Protein AF-0000000068270772 (afdb_homodimer)

Organism: Malus domestica (NCBI:txid3750)

InterPro domains:
  IPR002100 Transcription factor, MADS-box [PF00319] (16-57)
  IPR002100 Transcription factor, MADS-box [PR00404] (3-23)
  IPR002100 Transcription factor, MADS-box [PR00404] (23-38)
  IPR002100 Transcription factor, MADS-box [PR00404] (38-59)
  IPR002100 Transcription factor, MADS-box [PS50066] (1-61)
  IPR002100 Transcription factor, MADS-box [SM00432] (1-60)
  IPR036879 Transcription factor, MADS-box superfamily [G3DSA:3.40.1810.10] (15-78)
  IPR036879 Transcription factor, MADS-box superfamily [SSF55455] (1-62)
  IPR050142 MADS-box/MEF2 Transcription Factor [PTHR48019] (2-62)

pLDDT: mean 77.5, std 22.61, range [28.45, 97.44]

Foldseek 3Di:
DPPPPDDPDDDPPVVVNVVVCVVVVCVVQVVQVVCCVVPVDWDKDWDADPVGDIDIHTPDPPQCQADDVVVHRRGDDPPPD/DPPPPDDPDDDPPVVVNVVVCVVVVCVVQVVQVVCCVVPVDWDKDWDADPVGDIDIHTPDPPQQQADDVVVHRRRDPPPPD

Nearest PDB structures (foldseek):
  1egw-assembly1_B  TM=9.330E-01  e=2.605E-05  Homo sapiens
  3p57-assembly1_D  TM=9.169E-01  e=2.975E-05  Homo sapiens
  1hbx-assembly1_A  TM=9.346E-01  e=3.251E-04  Homo sapiens
  1k6o-assembly1_C  TM=9.160E-01  e=2.492E-04  Homo sapiens
  1mnm-assembly1_B  TM=8.377E-01  e=1.283E-04  Saccharomyces cerevisiae

Solvent-accessible surface area (backbone atoms only — not comparable to full-atom values): 9149 Å² total; per-residue (Å²): 127,79,73,68,81,74,73,88,43,64,48,80,56,59,73,60,25,52,51,50,45,56,55,50,53,48,51,43,45,51,49,42,54,45,46,22,46,27,44,61,25,44,27,36,37,39,35,30,44,75,90,62,52,79,48,75,42,64,58,45,87,62,56,67,8,59,58,76,47,76,89,26,52,28,36,56,76,77,70,84,124,126,82,73,66,81,75,72,89,46,64,49,79,56,59,72,58,25,51,51,51,45,56,55,51,53,49,51,43,46,50,48,44,54,45,45,22,47,27,44,62,26,44,27,37,37,39,37,30,45,74,89,62,52,80,46,74,41,65,58,45,87,61,52,65,7,58,59,74,47,78,88,27,50,28,34,57,76,76,70,84,124

Sequence (162 aa):
MMREKIKIRKIDYLPARQVTFSKRRRVDLKNAGELSILCESEAVVIIFSQTGKLFDFSSSRYGFYGRRLEGSTLIVESTGCMMREKIKIRKIDYLPARQVTFSKRRRVDLKNAGELSILCESEAVVIIFSQTGKLFDFSSSRYGFYGRRLEGSTLIVESTGC

Structure (mmCIF, N/CA/C/O backbone):
data_AF-0000000068270772-model_v1
#
loop_
_entity.id
_entity.type
_entity.pdbx_description
1 polymer 'MADS-box domain-containing protein'
#
loop_
_atom_site.group_PDB
_atom_site.id
_atom_site.type_symbol
_atom_site.label_atom_id
_atom_site.label_alt_id
_atom_site.label_comp_id
_atom_site.label_asym_id
_atom_site.label_entity_id
_atom_site.label_seq_id
_atom_site.pdbx_PDB_ins_code
_atom_site.Cartn_x
_atom_site.Cartn_y
_atom_site.Cartn_z
_atom_site.occupancy
_atom_site.B_iso_or_equiv
_atom_site.auth_seq_id
_atom_site.auth_comp_id
_atom_site.auth_asym_id
_atom_site.auth_atom_id
_atom_site.pdbx_PDB_model_num
ATOM 1 N N . MET A 1 1 ? 19.609 -2.299 -18.141 1 29.88 1 MET A N 1
ATOM 2 C CA . MET A 1 1 ? 18.734 -3.25 -18.828 1 29.88 1 MET A CA 1
ATOM 3 C C . MET A 1 1 ? 17.266 -2.908 -18.594 1 29.88 1 MET A C 1
ATOM 5 O O . MET A 1 1 ? 16.891 -2.467 -17.516 1 29.88 1 MET A O 1
ATOM 9 N N . MET A 1 2 ? 16.625 -2.572 -19.75 1 28.45 2 MET A N 1
ATOM 10 C CA . MET A 1 2 ? 15.25 -2.102 -19.859 1 28.45 2 MET A CA 1
ATOM 11 C C . MET A 1 2 ? 14.305 -2.986 -19.062 1 28.45 2 MET A C 1
ATOM 13 O O . MET A 1 2 ? 14.242 -4.199 -19.266 1 28.45 2 MET A O 1
ATOM 17 N N . ARG A 1 3 ? 14.398 -2.979 -17.844 1 43.25 3 ARG A N 1
ATOM 18 C CA . ARG A 1 3 ? 13.562 -3.924 -17.109 1 43.25 3 ARG A CA 1
ATOM 19 C C . ARG A 1 3 ? 12.234 -4.148 -17.828 1 43.25 3 ARG A C 1
ATOM 21 O O . ARG A 1 3 ? 11.547 -3.188 -18.188 1 43.25 3 ARG A O 1
ATOM 28 N N . GLU A 1 4 ? 12.172 -4.988 -18.688 1 47.12 4 GLU A N 1
ATOM 29 C CA . GLU A 1 4 ? 11.008 -5.422 -19.453 1 47.12 4 GLU A CA 1
ATOM 30 C C . GLU A 1 4 ? 9.75 -5.402 -18.594 1 47.12 4 GLU A C 1
ATOM 32 O O . GLU A 1 4 ? 9.812 -5.613 -17.375 1 47.12 4 GLU A O 1
ATOM 37 N N . LYS A 1 5 ? 8.758 -4.625 -19.031 1 66.44 5 LYS A N 1
ATOM 38 C CA . LYS A 1 5 ? 7.469 -4.531 -18.359 1 66.44 5 LYS A CA 1
ATOM 39 C C . LYS A 1 5 ? 6.922 -5.914 -18.016 1 66.44 5 LYS A C 1
ATOM 41 O O . LYS A 1 5 ? 6.738 -6.75 -18.906 1 66.44 5 LYS A O 1
ATOM 46 N N . ILE A 1 6 ? 7.195 -6.328 -16.859 1 75 6 ILE A N 1
ATOM 47 C CA . ILE A 1 6 ? 6.68 -7.625 -16.438 1 75 6 ILE A CA 1
ATOM 48 C C . ILE A 1 6 ? 5.172 -7.688 -16.672 1 75 6 ILE A C 1
ATOM 50 O O . ILE A 1 6 ? 4.465 -6.695 -16.469 1 75 6 ILE A O 1
ATOM 54 N N . LYS A 1 7 ? 4.816 -8.727 -17.484 1 88.12 7 LYS A N 1
ATOM 55 C CA . LYS A 1 7 ? 3.385 -9 -17.578 1 88.12 7 LYS A CA 1
ATOM 56 C C . LYS A 1 7 ? 2.789 -9.328 -16.219 1 88.12 7 LYS A C 1
ATOM 58 O O . LYS A 1 7 ? 3.365 -10.102 -15.445 1 88.12 7 LYS A O 1
ATOM 63 N N . ILE A 1 8 ? 1.643 -8.719 -15.938 1 95.5 8 ILE A N 1
ATOM 64 C CA . ILE A 1 8 ? 1.018 -8.953 -14.641 1 95.5 8 ILE A CA 1
ATOM 65 C C . ILE A 1 8 ? 0.262 -10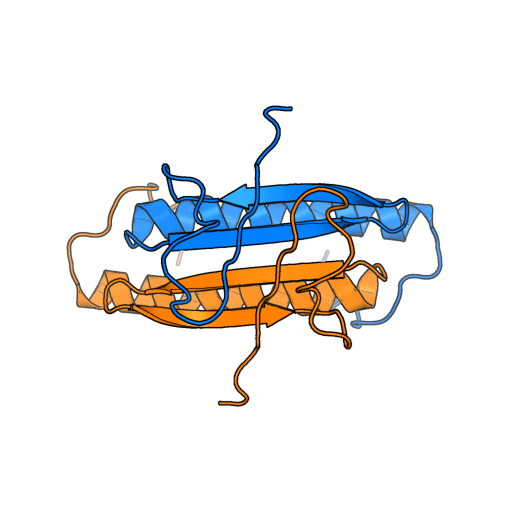.281 -14.664 1 95.5 8 ILE A C 1
ATOM 67 O O . ILE A 1 8 ? -0.907 -10.328 -15.055 1 95.5 8 ILE A O 1
ATOM 71 N N . ARG A 1 9 ? 0.932 -11.219 -14.398 1 95.56 9 ARG A N 1
ATOM 72 C CA . ARG A 1 9 ? 0.441 -12.578 -14.211 1 95.56 9 ARG A CA 1
ATOM 73 C C . ARG A 1 9 ? 1.218 -13.297 -13.109 1 95.56 9 ARG A C 1
ATOM 75 O O . ARG A 1 9 ? 2.357 -12.93 -12.812 1 95.56 9 ARG A O 1
ATOM 82 N N . LYS A 1 10 ? 0.591 -14.297 -12.672 1 96.12 10 LYS A N 1
ATOM 83 C CA . LYS A 1 10 ? 1.204 -15.047 -11.578 1 96.12 10 LYS A CA 1
ATOM 84 C C . LYS A 1 10 ? 2.584 -15.562 -11.969 1 96.12 10 LYS A C 1
ATOM 86 O O . LYS A 1 10 ? 2.76 -16.109 -13.062 1 96.12 10 LYS A O 1
ATOM 91 N N . ILE A 1 11 ? 3.488 -15.367 -11.062 1 96.75 11 ILE A N 1
ATOM 92 C CA . ILE A 1 11 ? 4.824 -15.914 -11.25 1 96.75 11 ILE A CA 1
ATOM 93 C C . ILE A 1 11 ? 4.852 -17.375 -10.797 1 96.75 11 ILE A C 1
ATOM 95 O O . ILE A 1 11 ? 4.566 -17.672 -9.641 1 96.75 11 ILE A O 1
ATOM 99 N N . ASP A 1 12 ? 5.199 -18.297 -11.609 1 95.44 12 ASP A N 1
ATOM 100 C CA . ASP A 1 12 ? 5.133 -19.734 -11.32 1 95.44 12 ASP A CA 1
ATOM 101 C C . ASP A 1 12 ? 6.371 -20.188 -10.555 1 95.44 12 ASP A C 1
ATOM 103 O O . ASP A 1 12 ? 6.289 -21.094 -9.727 1 95.44 12 ASP A O 1
ATOM 107 N N . TYR A 1 13 ? 7.508 -19.656 -10.945 1 96.5 13 TYR A N 1
ATOM 108 C CA . TYR A 1 13 ? 8.75 -20.016 -10.273 1 96.5 13 TYR A CA 1
ATOM 109 C C . TYR A 1 13 ? 8.789 -19.453 -8.859 1 96.5 13 TYR A C 1
ATOM 111 O O . TYR A 1 13 ? 8.906 -18.234 -8.672 1 96.5 13 TYR A O 1
ATOM 119 N N . LEU A 1 14 ? 8.828 -20.219 -7.859 1 94.81 14 LEU A N 1
ATOM 120 C CA . LEU A 1 14 ? 8.594 -19.859 -6.461 1 94.81 14 LEU A CA 1
ATOM 121 C C . LEU A 1 14 ? 9.664 -18.891 -5.965 1 94.81 14 LEU A C 1
ATOM 123 O O . LEU A 1 14 ? 9.352 -17.875 -5.355 1 94.81 14 LEU A O 1
ATOM 127 N N . PRO A 1 15 ? 10.945 -19.234 -6.191 1 96.75 15 PRO A N 1
ATOM 128 C CA . PRO A 1 15 ? 11.961 -18.312 -5.691 1 96.75 15 PRO A CA 1
ATOM 129 C C . PRO A 1 15 ? 11.805 -16.906 -6.266 1 96.75 15 PRO A C 1
ATOM 131 O O . PRO A 1 15 ? 11.977 -15.914 -5.547 1 96.75 15 PRO A O 1
ATOM 134 N N . ALA A 1 16 ? 11.484 -16.812 -7.5 1 96.44 16 ALA A N 1
ATOM 135 C CA . ALA A 1 16 ? 11.266 -15.5 -8.109 1 96.44 16 ALA A CA 1
ATOM 136 C C . ALA A 1 16 ? 10.016 -14.828 -7.543 1 96.44 16 ALA A C 1
ATOM 138 O O . ALA A 1 16 ? 9.992 -13.609 -7.348 1 96.44 16 ALA A O 1
ATOM 139 N N . ARG A 1 17 ? 8.977 -15.578 -7.348 1 96.69 17 ARG A N 1
ATOM 140 C CA . ARG A 1 17 ? 7.734 -15.07 -6.762 1 96.69 17 ARG A CA 1
ATOM 141 C C . ARG A 1 17 ? 7.988 -14.484 -5.375 1 96.69 17 ARG A C 1
ATOM 143 O O . ARG A 1 17 ? 7.453 -13.422 -5.039 1 96.69 17 ARG A O 1
ATOM 150 N N . GLN A 1 18 ? 8.828 -15.109 -4.668 1 96.19 18 GLN A N 1
ATOM 151 C CA . GLN A 1 18 ? 9.141 -14.664 -3.312 1 96.19 18 GLN A CA 1
ATOM 152 C C . GLN A 1 18 ? 9.961 -13.375 -3.332 1 96.19 18 GLN A C 1
ATOM 154 O O . GLN A 1 18 ? 9.758 -12.492 -2.496 1 96.19 18 GLN A O 1
ATOM 159 N N . VAL A 1 19 ? 10.891 -13.375 -4.246 1 97.19 19 VAL A N 1
ATOM 160 C CA . VAL A 1 19 ? 11.727 -12.188 -4.359 1 97.19 19 VAL A CA 1
ATOM 161 C C . VAL A 1 19 ? 10.875 -10.992 -4.762 1 97.19 19 VAL A C 1
ATOM 163 O O . VAL A 1 19 ? 11 -9.906 -4.18 1 97.19 19 VAL A O 1
ATOM 166 N N . THR A 1 20 ? 10 -11.141 -5.758 1 96.81 20 THR A N 1
ATOM 167 C CA . THR A 1 20 ? 9.109 -10.07 -6.203 1 96.81 20 THR A CA 1
ATOM 168 C C . THR A 1 20 ? 8.195 -9.617 -5.066 1 96.81 20 THR A C 1
ATOM 170 O O . THR A 1 20 ? 8.039 -8.422 -4.832 1 96.81 20 THR A O 1
ATOM 173 N N . PHE A 1 21 ? 7.598 -10.562 -4.34 1 97.38 21 PHE A N 1
ATOM 174 C CA . PHE A 1 21 ? 6.734 -10.258 -3.205 1 97.38 21 PHE A CA 1
ATOM 175 C C . PHE A 1 21 ? 7.453 -9.367 -2.201 1 97.38 21 PHE A C 1
ATOM 177 O O . PHE A 1 21 ? 6.918 -8.344 -1.776 1 97.38 21 PHE A O 1
ATOM 184 N N . SER A 1 22 ? 8.641 -9.742 -1.908 1 97.06 22 SER A N 1
ATOM 185 C CA . SER A 1 22 ? 9.398 -9 -0.904 1 97.06 22 SER A CA 1
ATOM 186 C C . SER A 1 22 ? 9.711 -7.586 -1.374 1 97.06 22 SER A C 1
ATOM 188 O O . SER A 1 22 ? 9.633 -6.637 -0.591 1 97.06 22 SER A O 1
ATOM 190 N N . LYS A 1 23 ? 10.062 -7.516 -2.59 1 96.44 23 LYS A N 1
ATOM 191 C CA . LYS A 1 23 ? 10.422 -6.207 -3.129 1 96.44 23 LYS A CA 1
ATOM 192 C C . LYS A 1 23 ? 9.203 -5.289 -3.203 1 96.44 23 LYS A C 1
ATOM 194 O O . LYS A 1 23 ? 9.258 -4.141 -2.766 1 96.44 23 LYS A O 1
ATOM 199 N N . ARG A 1 24 ? 8.141 -5.777 -3.68 1 96.56 24 ARG A N 1
ATOM 200 C CA . ARG A 1 24 ? 6.961 -4.949 -3.92 1 96.56 24 ARG A CA 1
ATOM 201 C C . ARG A 1 24 ? 6.258 -4.605 -2.611 1 96.56 24 ARG A C 1
ATOM 203 O O . ARG A 1 24 ? 5.719 -3.506 -2.457 1 96.56 24 ARG A O 1
ATOM 210 N N . ARG A 1 25 ? 6.184 -5.57 -1.73 1 96 25 ARG A N 1
ATOM 211 C CA . ARG A 1 25 ? 5.535 -5.25 -0.464 1 96 25 ARG A CA 1
ATOM 212 C C . ARG A 1 25 ? 6.223 -4.078 0.226 1 96 25 ARG A C 1
ATOM 214 O O . ARG A 1 25 ? 5.562 -3.258 0.873 1 96 25 ARG A O 1
ATOM 221 N N . ARG A 1 26 ? 7.516 -3.977 0.107 1 96.5 26 ARG A N 1
ATOM 222 C CA . ARG A 1 26 ? 8.273 -2.895 0.721 1 96.5 26 ARG A CA 1
ATOM 223 C C . ARG A 1 26 ? 7.938 -1.553 0.079 1 96.5 26 ARG A C 1
ATOM 225 O O . ARG A 1 26 ? 7.895 -0.526 0.759 1 96.5 26 ARG A O 1
ATOM 232 N N . VAL A 1 27 ? 7.715 -1.598 -1.22 1 95.31 27 VAL A N 1
ATOM 233 C CA . VAL A 1 27 ? 7.34 -0.387 -1.944 1 95.31 27 VAL A CA 1
ATOM 234 C C . VAL A 1 27 ? 6.027 0.164 -1.389 1 95.31 27 VAL A C 1
ATOM 236 O O . VAL A 1 27 ? 5.93 1.354 -1.08 1 95.31 27 VAL A O 1
ATOM 239 N N . ASP A 1 28 ? 5.059 -0.682 -1.174 1 96.12 28 ASP A N 1
ATOM 240 C CA . ASP A 1 28 ? 3.736 -0.271 -0.712 1 96.12 28 ASP A CA 1
ATOM 241 C C . ASP A 1 28 ? 3.801 0.296 0.704 1 96.12 28 ASP A C 1
ATOM 243 O O . ASP A 1 28 ? 3.221 1.348 0.984 1 96.12 28 ASP A O 1
ATOM 247 N N . LEU A 1 29 ? 4.523 -0.394 1.53 1 95.88 29 LEU A N 1
ATOM 248 C CA . LEU A 1 29 ? 4.609 0.003 2.932 1 95.88 29 LEU A CA 1
ATOM 249 C C . LEU A 1 29 ? 5.363 1.321 3.076 1 95.88 29 LEU A C 1
ATOM 251 O O . LEU A 1 29 ? 4.941 2.203 3.826 1 95.88 29 LEU A O 1
ATOM 255 N N . LYS A 1 30 ? 6.461 1.436 2.354 1 96 30 LYS A N 1
ATOM 256 C CA . LYS A 1 30 ? 7.254 2.66 2.416 1 96 30 LYS A CA 1
ATOM 257 C C . LYS A 1 30 ? 6.473 3.85 1.862 1 96 30 LYS A C 1
ATOM 259 O O . LYS A 1 30 ? 6.441 4.918 2.477 1 96 30 LYS A O 1
ATOM 264 N N . ASN A 1 31 ? 5.895 3.635 0.727 1 96.38 31 ASN A N 1
ATOM 265 C CA . ASN A 1 31 ? 5.156 4.734 0.115 1 96.38 31 ASN A CA 1
ATOM 266 C C . ASN A 1 31 ? 4.008 5.199 1.005 1 96.38 31 ASN A C 1
ATOM 268 O O . ASN A 1 31 ? 3.717 6.395 1.078 1 96.38 31 ASN A O 1
ATOM 272 N N . ALA A 1 32 ? 3.283 4.273 1.597 1 95.75 32 ALA A N 1
ATOM 273 C CA . ALA A 1 32 ? 2.189 4.637 2.492 1 95.75 32 ALA A CA 1
ATOM 274 C C . ALA A 1 32 ? 2.684 5.527 3.629 1 95.75 32 ALA A C 1
ATOM 276 O O . ALA A 1 32 ? 2.021 6.5 3.998 1 95.75 32 ALA A O 1
ATOM 277 N N . GLY A 1 33 ? 3.789 5.203 4.188 1 94.94 33 GLY A N 1
ATOM 278 C CA . GLY A 1 33 ? 4.395 6.016 5.23 1 94.94 33 GLY A CA 1
ATOM 279 C C . GLY A 1 33 ? 4.758 7.41 4.766 1 94.94 33 GLY A C 1
ATOM 280 O O . GLY A 1 33 ? 4.5 8.391 5.469 1 94.94 33 GLY A O 1
ATOM 281 N N . GLU A 1 34 ? 5.379 7.473 3.699 1 96.5 34 GLU A N 1
ATOM 282 C CA . GLU A 1 34 ? 5.781 8.766 3.143 1 96.5 34 GLU A CA 1
ATOM 283 C C . GLU A 1 34 ? 4.562 9.617 2.799 1 96.5 34 GLU A C 1
ATOM 285 O O . GLU A 1 34 ? 4.543 10.82 3.074 1 96.5 34 GLU A O 1
ATOM 290 N N . LEU A 1 35 ? 3.65 8.977 2.201 1 96.31 35 LEU A N 1
ATOM 291 C CA . LEU A 1 35 ? 2.418 9.664 1.833 1 96.31 35 LEU A CA 1
ATOM 292 C C . LEU A 1 35 ? 1.766 10.305 3.055 1 96.31 35 LEU A C 1
ATOM 294 O O . LEU A 1 35 ? 1.313 11.445 2.996 1 96.31 35 LEU A O 1
ATOM 298 N N . SER A 1 36 ? 1.69 9.516 4.129 1 94.69 36 SER A N 1
ATOM 299 C CA . SER A 1 36 ? 1.049 9.992 5.348 1 94.69 36 SER A CA 1
ATOM 300 C C . SER A 1 36 ? 1.731 11.25 5.875 1 94.69 36 SER A C 1
ATOM 302 O O . SER A 1 36 ? 1.07 12.148 6.395 1 94.69 36 SER A O 1
ATOM 304 N N . ILE A 1 37 ? 3.053 11.359 5.723 1 95.44 37 ILE A N 1
ATOM 305 C CA . ILE A 1 37 ? 3.811 12.5 6.211 1 95.44 37 ILE A CA 1
ATOM 306 C C . ILE A 1 37 ? 3.697 13.656 5.215 1 95.44 37 ILE A C 1
ATOM 308 O O . ILE A 1 37 ? 3.406 14.789 5.602 1 95.44 37 ILE A O 1
ATOM 312 N N . LEU A 1 38 ? 3.879 13.391 3.965 1 96.12 38 LEU A N 1
ATOM 313 C CA . LEU A 1 38 ? 3.879 14.414 2.92 1 96.12 38 LEU A CA 1
ATOM 314 C C . LEU A 1 38 ? 2.531 15.125 2.854 1 96.12 38 LEU A C 1
ATOM 316 O O . LEU A 1 38 ? 2.473 16.328 2.621 1 96.12 38 LEU A O 1
ATOM 320 N N . CYS A 1 39 ? 1.458 14.305 3.094 1 96.81 39 CYS A N 1
ATOM 321 C CA . CYS A 1 39 ? 0.136 14.828 2.773 1 96.81 39 CYS A CA 1
ATOM 322 C C . CYS A 1 39 ? -0.755 14.852 4.008 1 96.81 39 CYS A C 1
ATOM 324 O O . CYS A 1 39 ? -1.961 15.094 3.904 1 96.81 39 CYS A O 1
ATOM 326 N N . GLU A 1 40 ? -0.254 14.531 5.117 1 93.25 40 GLU A N 1
ATOM 327 C CA . GLU A 1 40 ? -1.042 14.484 6.344 1 93.25 40 GLU A CA 1
ATOM 328 C C . GLU A 1 40 ? -2.303 13.641 6.152 1 93.25 40 GLU A C 1
ATOM 330 O O . GLU A 1 40 ? -3.398 14.07 6.527 1 93.25 40 GLU A O 1
ATOM 335 N N . SER A 1 41 ? -2.105 12.641 5.543 1 92 41 SER A N 1
ATOM 336 C CA . SER A 1 41 ? -3.201 11.703 5.289 1 92 41 SER A CA 1
ATOM 337 C C . SER A 1 41 ? -3.086 10.469 6.172 1 92 41 SER A C 1
ATOM 339 O O . SER A 1 41 ? -2.047 10.234 6.793 1 92 41 SER A O 1
ATOM 341 N N . GLU A 1 42 ? -4.176 9.766 6.297 1 88.81 42 GLU A N 1
ATOM 342 C CA . GLU A 1 42 ? -4.168 8.477 6.977 1 88.81 42 GLU A CA 1
ATOM 343 C C . GLU A 1 42 ? -4.113 7.324 5.973 1 88.81 42 GLU A C 1
ATOM 345 O O . GLU A 1 42 ? -4.844 7.32 4.98 1 88.81 42 GLU A O 1
ATOM 350 N N . ALA A 1 43 ? -3.184 6.465 6.262 1 91.44 43 ALA A N 1
ATOM 351 C CA . ALA A 1 43 ? -3.025 5.316 5.367 1 91.44 43 ALA A CA 1
ATOM 352 C C . ALA A 1 43 ? -2.816 4.031 6.16 1 91.44 43 ALA A C 1
ATOM 354 O O . ALA A 1 43 ? -2.174 4.039 7.215 1 91.44 43 ALA A O 1
ATOM 355 N N . VAL A 1 44 ? -3.408 2.953 5.59 1 88.25 44 VAL A N 1
ATOM 356 C CA . VAL A 1 44 ? -3.23 1.607 6.125 1 88.25 44 VAL A CA 1
ATOM 357 C C . VAL A 1 44 ? -2.932 0.634 4.988 1 88.25 44 VAL A C 1
ATOM 359 O O . VAL A 1 44 ? -3.623 0.631 3.965 1 88.25 44 VAL A O 1
ATOM 362 N N . VAL A 1 45 ? -1.917 -0.104 5.16 1 92.25 45 VAL A N 1
ATOM 363 C CA . VAL A 1 45 ? -1.566 -1.161 4.219 1 92.25 45 VAL A CA 1
ATOM 364 C C . VAL A 1 45 ? -1.441 -2.492 4.957 1 92.25 45 VAL A C 1
ATOM 366 O O . VAL A 1 45 ? -0.793 -2.57 6 1 92.25 45 VAL A O 1
ATOM 369 N N . ILE A 1 46 ? -2.102 -3.434 4.371 1 88.44 46 ILE A N 1
ATOM 370 C CA . ILE A 1 46 ? -2.037 -4.785 4.922 1 88.44 46 ILE A CA 1
ATOM 371 C C . ILE A 1 46 ? -1.751 -5.785 3.803 1 88.44 46 ILE A C 1
ATOM 373 O O . ILE A 1 46 ? -2.441 -5.797 2.781 1 88.44 46 ILE A O 1
ATOM 377 N N . ILE A 1 47 ? -0.762 -6.621 4.02 1 90.94 47 ILE A N 1
ATOM 378 C CA . ILE A 1 47 ? -0.388 -7.609 3.018 1 90.94 47 ILE A CA 1
ATOM 379 C C . ILE A 1 47 ? -0.153 -8.961 3.689 1 90.94 47 ILE A C 1
ATOM 381 O O . ILE A 1 47 ? 0.491 -9.039 4.738 1 90.94 47 ILE A O 1
ATOM 385 N N . PHE A 1 48 ? -0.705 -9.93 3.084 1 90.12 48 PHE A N 1
ATOM 386 C CA . PHE A 1 48 ? -0.46 -11.297 3.541 1 90.12 48 PHE A CA 1
ATOM 387 C C . PHE A 1 48 ? 0.3 -12.094 2.488 1 90.12 48 PHE A C 1
ATOM 389 O O . PHE A 1 48 ? -0.031 -12.039 1.302 1 90.12 48 PHE A O 1
ATOM 396 N N . SER A 1 49 ? 1.3 -12.773 2.973 1 88.56 49 SER A N 1
ATOM 397 C CA . SER A 1 49 ? 1.978 -13.695 2.066 1 88.56 49 SER A CA 1
ATOM 398 C C . SER A 1 49 ? 1.141 -14.945 1.821 1 88.56 49 SER A C 1
ATOM 400 O O . SER A 1 49 ? 0.125 -15.164 2.486 1 88.56 49 SER A O 1
ATOM 402 N N . GLN A 1 50 ? 1.701 -15.727 0.9 1 87.19 50 GLN A N 1
ATOM 403 C CA . GLN A 1 50 ? 1.048 -17 0.612 1 87.19 50 GLN A CA 1
ATOM 404 C C . GLN A 1 50 ? 1.087 -17.922 1.824 1 87.19 50 GLN A C 1
ATOM 406 O O . GLN A 1 50 ? 0.162 -18.703 2.043 1 87.19 50 GLN A O 1
ATOM 411 N N . THR A 1 51 ? 2.176 -17.828 2.531 1 86.38 51 THR A N 1
ATOM 412 C CA . THR A 1 51 ? 2.336 -18.672 3.705 1 86.38 51 THR A CA 1
ATOM 413 C C . THR A 1 51 ? 1.517 -18.141 4.875 1 86.38 51 THR A C 1
ATOM 415 O O . THR A 1 51 ? 1.483 -18.75 5.949 1 86.38 51 THR A O 1
ATOM 418 N N . GLY A 1 52 ? 0.955 -16.906 4.77 1 83.19 52 GLY A N 1
ATOM 419 C CA . GLY A 1 52 ? 0.101 -16.359 5.809 1 83.19 52 GLY A CA 1
ATOM 420 C C . GLY A 1 52 ? 0.811 -15.336 6.68 1 83.19 52 GLY A C 1
ATOM 421 O O . GLY A 1 52 ? 0.255 -14.875 7.68 1 83.19 52 GLY A O 1
ATOM 422 N N . LYS A 1 53 ? 2.004 -15.047 6.359 1 86.94 53 LYS A N 1
ATOM 423 C CA . LYS A 1 53 ? 2.729 -14.023 7.109 1 86.94 53 LYS A CA 1
ATOM 424 C C . LYS A 1 53 ? 2.143 -12.633 6.859 1 86.94 53 LYS A C 1
ATOM 426 O O . LYS A 1 53 ? 1.829 -12.281 5.723 1 86.94 53 LYS A O 1
ATOM 431 N N . LEU A 1 54 ? 1.937 -11.867 7.961 1 85.5 54 LEU A N 1
ATOM 432 C CA . LEU A 1 54 ? 1.318 -10.547 7.887 1 85.5 54 LEU A CA 1
ATOM 433 C C . LEU A 1 54 ? 2.379 -9.453 7.824 1 85.5 54 LEU A C 1
ATOM 435 O O . LEU A 1 54 ? 3.328 -9.461 8.609 1 85.5 54 LEU A O 1
ATOM 439 N N . PHE A 1 55 ? 2.244 -8.531 6.875 1 91 55 PHE A N 1
ATOM 440 C CA . PHE A 1 55 ? 2.98 -7.277 6.773 1 91 55 PHE A CA 1
ATOM 441 C C . PHE A 1 55 ? 2.027 -6.09 6.758 1 91 55 PHE A C 1
ATOM 443 O O . PHE A 1 55 ? 1.016 -6.109 6.055 1 91 55 PHE A O 1
ATOM 450 N N . ASP A 1 56 ? 2.344 -5.07 7.605 1 86.62 56 ASP A N 1
ATOM 451 C CA . ASP A 1 56 ? 1.357 -3.996 7.629 1 86.62 56 ASP A CA 1
ATOM 452 C C . ASP A 1 56 ? 2.008 -2.66 7.977 1 86.62 56 ASP A C 1
ATOM 454 O O . ASP A 1 56 ? 3.139 -2.623 8.469 1 86.62 56 ASP A O 1
ATOM 458 N N . PHE A 1 57 ? 1.332 -1.651 7.613 1 89.69 57 PHE A N 1
ATOM 459 C CA . PHE A 1 57 ? 1.62 -0.265 7.961 1 89.69 57 PHE A CA 1
ATOM 460 C C . PHE A 1 57 ? 0.338 0.482 8.312 1 89.69 57 PHE A C 1
ATOM 462 O O . PHE A 1 57 ? -0.706 0.256 7.695 1 89.69 57 PHE A O 1
ATOM 469 N N . SER A 1 58 ? 0.424 1.344 9.344 1 87.25 58 SER A N 1
ATOM 470 C CA . SER A 1 58 ? -0.675 2.242 9.68 1 87.25 58 SER A CA 1
ATOM 471 C C . SER A 1 58 ? -0.157 3.592 10.164 1 87.25 58 SER A C 1
ATOM 473 O O . SER A 1 58 ? 0.777 3.652 10.969 1 87.25 58 SER A O 1
ATOM 475 N N . SER A 1 59 ? -0.621 4.625 9.609 1 85.88 59 SER A N 1
ATOM 476 C CA . SER A 1 59 ? -0.183 5.957 10.008 1 85.88 59 SER A CA 1
ATOM 477 C C . SER A 1 59 ? -0.884 6.41 11.289 1 85.88 59 SER A C 1
ATOM 479 O O . SER A 1 59 ? -0.434 7.344 11.953 1 85.88 59 SER A O 1
ATOM 481 N N . SER A 1 60 ? -2.062 5.941 11.523 1 69.94 60 SER A N 1
ATOM 482 C CA . SER A 1 60 ? -2.797 6.406 12.695 1 69.94 60 SER A CA 1
ATOM 483 C C . SER A 1 60 ? -2.156 5.91 13.984 1 69.94 60 SER A C 1
ATOM 485 O O . SER A 1 60 ? -1.736 4.754 14.07 1 69.94 60 SER A O 1
ATOM 487 N N . ARG A 1 61 ? -1.756 6.973 14.672 1 56.62 61 ARG A N 1
ATOM 488 C CA . ARG A 1 61 ? -1.254 6.621 15.992 1 56.62 61 ARG A CA 1
ATOM 489 C C . ARG A 1 61 ? -2.234 5.719 16.734 1 56.62 61 ARG A C 1
ATOM 491 O O . ARG A 1 61 ? -1.829 4.883 17.547 1 56.62 61 ARG A O 1
ATOM 498 N N . TYR A 1 62 ? -3.551 6.07 16.547 1 49.16 62 TYR A N 1
ATOM 499 C CA . TYR A 1 62 ? -4.562 5.359 17.328 1 49.16 62 TYR A CA 1
ATOM 500 C C . TYR A 1 62 ? -5.09 4.156 16.547 1 49.16 62 TYR A C 1
ATOM 502 O O . TYR A 1 62 ? -5.434 4.27 15.375 1 49.16 62 TYR A O 1
ATOM 510 N N . GLY A 1 63 ? -4.453 3.23 16.547 1 47.91 63 GLY A N 1
ATOM 511 C CA . GLY A 1 63 ? -4.988 2.008 15.969 1 47.91 63 GLY A CA 1
ATOM 512 C C . GLY A 1 63 ? -6.137 2.256 15.016 1 47.91 63 GLY A C 1
ATOM 513 O O . GLY A 1 63 ? -7.16 2.83 15.398 1 47.91 63 GLY A O 1
ATOM 514 N N . PHE A 1 64 ? -5.883 2.869 13.828 1 49.03 64 PHE A N 1
ATOM 515 C CA . PHE A 1 64 ? -6.863 3.156 12.789 1 49.03 64 PHE A CA 1
ATOM 516 C C . PHE A 1 64 ? -8.07 2.236 12.914 1 49.03 64 PHE A C 1
ATOM 518 O O . PHE A 1 64 ? -9.023 2.34 12.133 1 49.03 64 PHE A O 1
ATOM 525 N N . TYR A 1 65 ? -8.07 1.203 13.766 1 46.53 65 TYR A N 1
ATOM 526 C CA . TYR A 1 65 ? -9 0.076 13.766 1 46.53 65 TYR A CA 1
ATOM 527 C C . TYR A 1 65 ? -10.438 0.55 13.938 1 46.53 65 TYR A C 1
ATOM 529 O O . TYR A 1 65 ? -11.352 0 13.328 1 46.53 65 TYR A O 1
ATOM 537 N N . GLY A 1 66 ? -10.695 1.426 14.75 1 44.47 66 GLY A N 1
ATOM 538 C CA . GLY A 1 66 ? -12.016 1.677 15.305 1 44.47 66 GLY A CA 1
ATOM 539 C C . GLY A 1 66 ? -12.781 2.754 14.562 1 44.47 66 GLY A C 1
ATOM 540 O O . GLY A 1 66 ? -14.016 2.729 14.516 1 44.47 66 GLY A O 1
ATOM 541 N N . ARG A 1 67 ? -12.273 3.734 14.25 1 41.44 67 ARG A N 1
ATOM 542 C CA . ARG A 1 67 ? -13.023 4.984 14.133 1 41.44 67 ARG A CA 1
ATOM 543 C C . ARG A 1 67 ? -13.672 5.105 12.758 1 41.44 67 ARG A C 1
ATOM 545 O O . ARG A 1 67 ? -14.836 5.5 12.648 1 41.44 67 ARG A O 1
ATOM 552 N N . ARG A 1 68 ? -12.812 5.305 11.906 1 44.66 68 ARG A N 1
ATOM 553 C CA . ARG A 1 68 ? -13.336 6.145 10.828 1 44.66 68 ARG A CA 1
ATOM 554 C C . ARG A 1 68 ? -14.445 5.43 10.062 1 44.66 68 ARG A C 1
ATOM 556 O O . ARG A 1 68 ? -15.031 5.992 9.133 1 44.66 68 ARG A O 1
ATOM 563 N N . LEU A 1 69 ? -14.219 4.098 9.773 1 44.56 69 LEU A N 1
ATOM 564 C CA . LEU A 1 69 ? -15.328 3.725 8.906 1 44.56 69 LEU A CA 1
ATOM 565 C C . LEU A 1 69 ? -16.641 3.666 9.695 1 44.56 69 LEU A C 1
ATOM 567 O O . LEU A 1 69 ? -16.797 2.826 10.578 1 44.56 69 LEU A O 1
ATOM 571 N N . GLU A 1 70 ? -17.078 4.688 10.172 1 45.03 70 GLU A N 1
ATOM 572 C CA . GLU A 1 70 ? -18.344 4.672 10.906 1 45.03 70 GLU A CA 1
ATOM 573 C C . GLU A 1 70 ? -19.016 3.303 10.82 1 45.03 70 GLU A C 1
ATOM 575 O O . GLU A 1 70 ? -19.547 2.803 11.82 1 45.03 70 GLU A O 1
ATOM 580 N N . GLY A 1 71 ? -19.359 2.777 9.773 1 46.34 71 GLY A N 1
ATOM 581 C CA . GLY A 1 71 ? -20.141 1.552 9.719 1 46.34 71 GLY A CA 1
ATOM 582 C C . GLY A 1 71 ? -19.281 0.298 9.727 1 46.34 71 GLY A C 1
ATOM 583 O O . GLY A 1 71 ? -19.812 -0.817 9.75 1 46.34 71 GLY A O 1
ATOM 584 N N . SER A 1 72 ? -18.031 0.496 9.469 1 47.69 72 SER A N 1
ATOM 585 C CA . SER A 1 72 ? -17.172 -0.687 9.461 1 47.69 72 SER A CA 1
ATOM 586 C C . SER A 1 72 ? -15.992 -0.521 10.422 1 47.69 72 SER A C 1
ATOM 588 O O . SER A 1 72 ? -15.484 0.588 10.602 1 47.69 72 SER A O 1
ATOM 590 N N . THR A 1 73 ? -16.109 -1.22 11.508 1 47.66 73 THR A N 1
ATOM 591 C CA . THR A 1 73 ? -15.031 -1.212 12.492 1 47.66 73 THR A CA 1
ATOM 592 C C . THR A 1 73 ? -13.789 -1.904 11.945 1 47.66 73 THR A C 1
ATOM 594 O O . THR A 1 73 ? -13.844 -3.072 11.555 1 47.66 73 THR A O 1
ATOM 597 N N . LEU A 1 74 ? -12.852 -1.104 11.383 1 51.31 74 LEU A N 1
ATOM 598 C CA . LEU A 1 74 ? -11.555 -1.669 11.016 1 51.31 74 LEU A CA 1
ATOM 599 C C . LEU A 1 74 ? -10.617 -1.714 12.211 1 51.31 74 LEU A C 1
ATOM 601 O O . LEU A 1 74 ? -10.398 -0.695 12.867 1 51.31 74 LEU A O 1
ATOM 605 N N . ILE A 1 75 ? -10.508 -2.746 12.922 1 51.94 75 ILE A N 1
ATOM 606 C CA . ILE A 1 75 ? -9.555 -2.842 14.031 1 51.94 75 ILE A CA 1
ATOM 607 C C . ILE A 1 75 ? -8.312 -3.598 13.578 1 51.94 75 ILE A C 1
ATOM 609 O O . ILE A 1 75 ? -8.406 -4.719 13.07 1 51.94 75 ILE A O 1
ATOM 613 N N . VAL A 1 76 ? -7.281 -2.881 13.094 1 51.56 76 VAL A N 1
ATOM 614 C CA . VAL A 1 76 ? -6.031 -3.598 12.859 1 51.56 76 VAL A CA 1
ATOM 615 C C . VAL A 1 76 ? -5.129 -3.482 14.086 1 51.56 76 VAL A C 1
ATOM 617 O O . VAL A 1 76 ? -4.875 -2.379 14.57 1 51.56 76 VAL A O 1
ATOM 620 N N . GLU A 1 77 ? -5.109 -4.434 14.969 1 48.22 77 GLU A N 1
ATOM 621 C CA . GLU A 1 77 ? -4.172 -4.418 16.078 1 48.22 77 GLU A CA 1
ATOM 622 C C . GLU A 1 77 ? -2.754 -4.746 15.625 1 48.22 77 GLU A C 1
ATOM 624 O O . GLU A 1 77 ? -2.521 -5.789 15.008 1 48.22 77 GLU A O 1
ATOM 629 N N . SER A 1 78 ? -1.933 -3.666 15.281 1 47.78 78 SER A N 1
ATOM 630 C CA . SER A 1 78 ? -0.528 -3.924 14.984 1 47.78 78 SER A CA 1
ATOM 631 C C . SER A 1 78 ? 0.168 -4.617 16.141 1 47.78 78 SER A C 1
ATOM 633 O O . SER A 1 78 ? 0.064 -4.172 17.297 1 47.78 78 SER A O 1
ATOM 635 N N . THR A 1 79 ? 0.105 -5.836 16.156 1 42.75 79 THR A N 1
ATOM 636 C CA . THR A 1 79 ? 0.939 -6.469 17.172 1 42.75 79 THR A CA 1
ATOM 637 C C . THR A 1 79 ? 2.408 -6.109 16.969 1 42.75 79 THR A C 1
ATOM 639 O O . THR A 1 79 ? 2.873 -6.008 15.836 1 42.75 79 THR A O 1
ATOM 642 N N . GLY A 1 80 ? 3.078 -5.016 17.688 1 40.59 80 GLY A N 1
ATOM 643 C CA . GLY A 1 80 ? 4.504 -4.742 17.781 1 40.59 80 GLY A CA 1
ATOM 644 C C . GLY A 1 80 ? 5.363 -5.953 17.484 1 40.59 80 GLY A C 1
ATOM 645 O O . GLY A 1 80 ? 5.273 -6.969 18.172 1 40.59 80 GLY A O 1
ATOM 646 N N . CYS A 1 81 ? 5.645 -6.078 16.141 1 32.16 81 CYS A N 1
ATOM 647 C CA . CYS A 1 81 ? 6.684 -7.098 16.047 1 32.16 81 CYS A CA 1
ATOM 648 C C . CYS A 1 81 ? 7.945 -6.664 16.766 1 32.16 81 CYS A C 1
ATOM 650 O O . CYS A 1 81 ? 8.258 -5.473 16.828 1 32.16 81 CYS A O 1
ATOM 652 N N . MET B 1 1 ? 14.234 15.805 -16.062 1 32.25 1 MET B N 1
ATOM 653 C CA . MET B 1 1 ? 14.516 16.672 -14.93 1 32.25 1 MET B CA 1
ATOM 654 C C . MET B 1 1 ? 14.648 15.859 -13.648 1 32.25 1 MET B C 1
ATOM 656 O O . MET B 1 1 ? 13.953 14.852 -13.469 1 32.25 1 MET B O 1
ATOM 660 N N . MET B 1 2 ? 15.891 15.984 -13.086 1 29.14 2 MET B N 1
ATOM 661 C CA . MET B 1 2 ? 16.391 15.234 -11.93 1 29.14 2 MET B CA 1
ATOM 662 C C . MET B 1 2 ? 15.391 15.266 -10.789 1 29.14 2 MET B C 1
ATOM 664 O O . MET B 1 2 ? 15.031 16.344 -10.289 1 29.14 2 MET B O 1
ATOM 668 N N . ARG B 1 3 ? 14.375 14.586 -10.875 1 41.81 3 ARG B N 1
ATOM 669 C CA . ARG B 1 3 ? 13.375 14.703 -9.82 1 41.81 3 ARG B CA 1
ATOM 670 C C . ARG B 1 3 ? 14.023 14.719 -8.445 1 41.81 3 ARG B C 1
ATOM 672 O O . ARG B 1 3 ? 14.836 13.844 -8.125 1 41.81 3 ARG B O 1
ATOM 679 N N . GLU B 1 4 ? 14.508 15.773 -8.062 1 46.16 4 GLU B N 1
ATOM 680 C CA . GLU B 1 4 ? 15.102 15.969 -6.742 1 46.16 4 GLU B CA 1
ATOM 681 C C . GLU B 1 4 ? 14.359 15.164 -5.68 1 46.16 4 GLU B C 1
ATOM 683 O O . GLU B 1 4 ? 13.148 14.961 -5.773 1 46.16 4 GLU B O 1
ATOM 688 N N . LYS B 1 5 ? 15.109 14.328 -5.047 1 65.88 5 LYS B N 1
ATOM 689 C CA . LYS B 1 5 ? 14.586 13.516 -3.945 1 65.88 5 LYS B CA 1
ATOM 690 C C . LYS B 1 5 ? 13.805 14.375 -2.955 1 65.88 5 LYS B C 1
ATOM 692 O O . LYS B 1 5 ? 14.344 15.328 -2.395 1 65.88 5 LYS B O 1
ATOM 697 N N . ILE B 1 6 ? 12.523 14.422 -3.133 1 75.81 6 ILE B N 1
ATOM 698 C CA . ILE B 1 6 ? 11.68 15.203 -2.232 1 75.81 6 ILE B CA 1
ATOM 699 C C . ILE B 1 6 ? 11.945 14.781 -0.787 1 75.81 6 ILE B C 1
ATOM 701 O O . ILE B 1 6 ? 12.141 13.602 -0.503 1 75.81 6 ILE B O 1
ATOM 705 N N . LYS B 1 7 ? 12.367 15.82 -0.01 1 87.69 7 LYS B N 1
ATOM 706 C CA . LYS B 1 7 ? 12.414 15.578 1.428 1 87.69 7 LYS B CA 1
ATOM 707 C C . LYS B 1 7 ? 11.047 15.156 1.961 1 87.69 7 LYS B C 1
ATOM 709 O O . LYS B 1 7 ? 10.031 15.758 1.617 1 87.69 7 LYS B O 1
ATOM 714 N N . ILE B 1 8 ? 11.07 14.125 2.795 1 95.44 8 ILE B N 1
ATOM 715 C CA . ILE B 1 8 ? 9.805 13.648 3.328 1 95.44 8 ILE B CA 1
ATOM 716 C C . ILE B 1 8 ? 9.367 14.523 4.5 1 95.44 8 ILE B C 1
ATOM 718 O O . ILE B 1 8 ? 9.758 14.273 5.645 1 95.44 8 ILE B O 1
ATOM 722 N N . ARG B 1 9 ? 8.758 15.484 4.176 1 95.62 9 ARG B N 1
ATOM 723 C CA . ARG B 1 9 ? 8.102 16.422 5.086 1 95.62 9 ARG B CA 1
ATOM 724 C C . ARG B 1 9 ? 6.789 16.938 4.496 1 95.62 9 ARG B C 1
ATOM 726 O O . ARG B 1 9 ? 6.609 16.922 3.277 1 95.62 9 ARG B O 1
ATOM 733 N N . LYS B 1 10 ? 6.02 17.406 5.383 1 96.12 10 LYS B N 1
ATOM 734 C CA . LYS B 1 10 ? 4.711 17.891 4.957 1 96.12 10 LYS B CA 1
ATOM 735 C C . LYS B 1 10 ? 4.844 18.984 3.896 1 96.12 10 LYS B C 1
ATOM 737 O O . LYS B 1 10 ? 5.66 19.891 4.035 1 96.12 10 LYS B O 1
ATOM 742 N N . ILE B 1 11 ? 4.055 18.812 2.904 1 96.75 11 ILE B N 1
ATOM 743 C CA . ILE B 1 11 ? 3.99 19.844 1.869 1 96.75 11 ILE B CA 1
ATOM 744 C C . ILE B 1 11 ? 3.035 20.953 2.303 1 96.75 11 ILE B C 1
ATOM 746 O O . ILE B 1 11 ? 1.852 20.703 2.545 1 96.75 11 ILE B O 1
ATOM 750 N N . ASP B 1 12 ? 3.439 22.172 2.381 1 95.56 12 ASP B N 1
ATOM 751 C CA . ASP B 1 12 ? 2.65 23.281 2.91 1 95.56 12 ASP B CA 1
ATOM 752 C C . ASP B 1 12 ? 1.732 23.859 1.836 1 95.56 12 ASP B C 1
ATOM 754 O O . ASP B 1 12 ? 0.625 24.312 2.137 1 95.56 12 ASP B O 1
ATOM 758 N N . TYR B 1 13 ? 2.264 23.953 0.64 1 96.56 13 TYR B N 1
ATOM 759 C CA . TYR B 1 13 ? 1.463 24.484 -0.459 1 96.56 13 TYR B CA 1
ATOM 760 C C . TYR B 1 13 ? 0.353 23.516 -0.839 1 96.56 13 TYR B C 1
ATOM 762 O O . TYR B 1 13 ? 0.619 22.438 -1.381 1 96.56 13 TYR B O 1
ATOM 770 N N . LEU B 1 14 ? -0.857 23.844 -0.726 1 95 14 LEU B N 1
ATOM 771 C CA . LEU B 1 14 ? -2.023 22.969 -0.78 1 95 14 LEU B CA 1
ATOM 772 C C . LEU B 1 14 ? -2.168 22.344 -2.164 1 95 14 LEU B C 1
ATOM 774 O O . LEU B 1 14 ? -2.348 21.125 -2.283 1 95 14 LEU B O 1
ATOM 778 N N . PRO B 1 15 ? -2.117 23.172 -3.219 1 96.81 15 PRO B N 1
ATOM 779 C CA . PRO B 1 15 ? -2.275 22.562 -4.539 1 96.81 15 PRO B CA 1
ATOM 780 C C . PRO B 1 15 ? -1.221 21.5 -4.824 1 96.81 15 PRO B C 1
ATOM 782 O O . PRO B 1 15 ? -1.533 20.453 -5.402 1 96.81 15 PRO B O 1
ATOM 785 N N . ALA B 1 16 ? -0.029 21.734 -4.43 1 96.44 16 ALA B N 1
ATOM 786 C CA . ALA B 1 16 ? 1.025 20.75 -4.617 1 96.44 16 ALA B CA 1
ATOM 787 C C . ALA B 1 16 ? 0.781 19.516 -3.746 1 96.44 16 ALA B C 1
ATOM 789 O O . ALA B 1 16 ? 1.046 18.391 -4.168 1 96.44 16 ALA B O 1
ATOM 790 N N . ARG B 1 17 ? 0.369 19.703 -2.535 1 96.69 17 ARG B N 1
ATOM 791 C CA . ARG B 1 17 ? 0.05 18.609 -1.621 1 96.69 17 ARG B CA 1
ATOM 792 C C . ARG B 1 17 ? -1.035 17.703 -2.201 1 96.69 17 ARG B C 1
ATOM 794 O O . ARG B 1 17 ? -0.946 16.484 -2.111 1 96.69 17 ARG B O 1
ATOM 801 N N . GLN B 1 18 ? -1.965 18.312 -2.842 1 96.25 18 GLN B N 1
ATOM 802 C CA . GLN B 1 18 ? -3.072 17.562 -3.43 1 96.25 18 GLN B CA 1
ATOM 803 C C . GLN B 1 18 ? -2.609 16.75 -4.641 1 96.25 18 GLN B C 1
ATOM 805 O O . GLN B 1 18 ? -3.057 15.625 -4.852 1 96.25 18 GLN B O 1
ATOM 810 N N . VAL B 1 19 ? -1.784 17.422 -5.414 1 97.12 19 VAL B N 1
ATOM 811 C CA . VAL B 1 19 ? -1.272 16.75 -6.598 1 97.12 19 VAL B CA 1
ATOM 812 C C . VAL B 1 19 ? -0.438 15.531 -6.184 1 97.12 19 VAL B C 1
ATOM 814 O O . VAL B 1 19 ? -0.59 14.445 -6.738 1 97.12 19 VAL B O 1
ATOM 817 N N . THR B 1 20 ? 0.46 15.703 -5.211 1 96.75 20 THR B N 1
ATOM 818 C CA . THR B 1 20 ? 1.29 14.609 -4.711 1 96.75 20 THR B CA 1
ATOM 819 C C . THR B 1 20 ? 0.424 13.492 -4.141 1 96.75 20 THR B C 1
ATOM 821 O O . THR B 1 20 ? 0.643 12.312 -4.441 1 96.75 20 THR B O 1
ATOM 824 N N . PHE B 1 21 ? -0.575 13.828 -3.32 1 97.44 21 PHE B N 1
ATOM 825 C CA . PHE B 1 21 ? -1.49 12.852 -2.74 1 97.44 21 PHE B CA 1
ATOM 826 C C . PHE B 1 21 ? -2.125 11.992 -3.828 1 97.44 21 PHE B C 1
ATOM 828 O O . PHE B 1 21 ? -2.131 10.758 -3.73 1 97.44 21 PHE B O 1
ATOM 835 N N . SER B 1 22 ? -2.582 12.648 -4.828 1 97.12 22 SER B N 1
ATOM 836 C CA . SER B 1 22 ? -3.275 11.938 -5.898 1 97.12 22 SER B CA 1
ATOM 837 C C . SER B 1 22 ? -2.334 10.992 -6.633 1 97.12 22 SER B C 1
ATOM 839 O O . SER B 1 22 ? -2.721 9.875 -6.988 1 97.12 22 SER B O 1
ATOM 841 N N . LYS B 1 23 ? -1.184 11.477 -6.848 1 96.44 23 LYS B N 1
ATOM 842 C CA . LYS B 1 23 ? -0.219 10.664 -7.586 1 96.44 23 LYS B CA 1
ATOM 843 C C . LYS B 1 23 ? 0.223 9.461 -6.766 1 96.44 23 LYS B C 1
ATOM 845 O O . LYS B 1 23 ? 0.217 8.328 -7.262 1 96.44 23 LYS B O 1
ATOM 850 N N . ARG B 1 24 ? 0.542 9.656 -5.551 1 96.62 24 ARG B N 1
ATOM 851 C CA . ARG B 1 24 ? 1.107 8.602 -4.719 1 96.62 24 ARG B CA 1
ATOM 852 C C . ARG B 1 24 ? 0.039 7.59 -4.32 1 96.62 24 ARG B C 1
ATOM 854 O O . ARG B 1 24 ? 0.314 6.391 -4.227 1 96.62 24 ARG B O 1
ATOM 861 N N . ARG B 1 25 ? -1.135 8.07 -4.02 1 96.06 25 ARG B N 1
ATOM 862 C CA . ARG B 1 25 ? -2.176 7.113 -3.658 1 96.06 25 ARG B CA 1
ATOM 863 C C . ARG B 1 25 ? -2.414 6.109 -4.781 1 96.06 25 ARG B C 1
ATOM 865 O O . ARG B 1 25 ? -2.701 4.938 -4.523 1 96.06 25 ARG B O 1
ATOM 872 N N . ARG B 1 26 ? -2.305 6.547 -6.004 1 96.44 26 ARG B N 1
ATOM 873 C CA . ARG B 1 26 ? -2.504 5.676 -7.156 1 96.44 26 ARG B CA 1
ATOM 874 C C . ARG B 1 26 ? -1.409 4.617 -7.242 1 96.44 26 ARG B C 1
ATOM 876 O O . ARG B 1 26 ? -1.666 3.48 -7.637 1 96.44 26 ARG B O 1
ATOM 883 N N . VAL B 1 27 ? -0.205 5.031 -6.891 1 95.19 27 VAL B N 1
ATOM 884 C CA . VAL B 1 27 ? 0.922 4.105 -6.887 1 95.19 27 VAL B CA 1
ATOM 885 C C . VAL B 1 27 ? 0.647 2.959 -5.918 1 95.19 27 VAL B C 1
ATOM 887 O O . VAL B 1 27 ? 0.798 1.788 -6.27 1 95.19 27 VAL B O 1
ATOM 890 N N . ASP B 1 28 ? 0.177 3.25 -4.738 1 96.12 28 ASP B N 1
ATOM 891 C CA . ASP B 1 28 ? -0.057 2.252 -3.697 1 96.12 28 ASP B CA 1
ATOM 892 C C . ASP B 1 28 ? -1.167 1.284 -4.105 1 96.12 28 ASP B C 1
ATOM 894 O O . ASP B 1 28 ? -1.02 0.068 -3.967 1 96.12 28 ASP B O 1
ATOM 898 N N . LEU B 1 29 ? -2.221 1.866 -4.621 1 95.81 29 LEU B N 1
ATOM 899 C CA . LEU B 1 29 ? -3.379 1.059 -4.988 1 95.81 29 LEU B CA 1
ATOM 900 C C . LEU B 1 29 ? -3.055 0.146 -6.164 1 95.81 29 LEU B C 1
ATOM 902 O O . LEU B 1 29 ? -3.412 -1.034 -6.156 1 95.81 29 LEU B O 1
ATOM 906 N N . LYS B 1 30 ? -2.383 0.713 -7.148 1 96.06 30 LYS B N 1
ATOM 907 C CA . LYS B 1 30 ? -2.018 -0.075 -8.32 1 96.06 30 LYS B CA 1
ATOM 908 C C . LYS B 1 30 ? -1.044 -1.19 -7.953 1 96.06 30 LYS B C 1
ATOM 910 O O . LYS B 1 30 ? -1.222 -2.338 -8.367 1 96.06 30 LYS B O 1
ATOM 915 N N . ASN B 1 31 ? -0.057 -0.836 -7.211 1 96.44 31 ASN B N 1
ATOM 916 C CA . ASN B 1 31 ? 0.936 -1.84 -6.844 1 96.44 31 ASN B CA 1
ATOM 917 C C . ASN B 1 31 ? 0.312 -2.973 -6.031 1 96.44 31 ASN B C 1
ATOM 919 O O . ASN B 1 31 ? 0.689 -4.137 -6.188 1 96.44 31 ASN B O 1
ATOM 923 N N . ALA B 1 32 ? -0.551 -2.646 -5.109 1 95.69 32 ALA B N 1
ATOM 924 C CA . ALA B 1 32 ? -1.215 -3.676 -4.312 1 95.69 32 ALA B CA 1
ATOM 925 C C . ALA B 1 32 ? -1.966 -4.66 -5.203 1 95.69 32 ALA B C 1
ATOM 927 O O . ALA B 1 32 ? -1.933 -5.871 -4.969 1 95.69 32 ALA B O 1
ATOM 928 N N . GLY B 1 33 ? -2.652 -4.164 -6.172 1 94.94 33 GLY B N 1
ATOM 929 C CA . GLY B 1 33 ? -3.35 -5.008 -7.129 1 94.94 33 GLY B CA 1
ATOM 930 C C . GLY B 1 33 ? -2.42 -5.918 -7.91 1 94.94 33 GLY B C 1
ATOM 931 O O . GLY B 1 33 ? -2.705 -7.105 -8.086 1 94.94 33 GLY B O 1
ATOM 932 N N . GLU B 1 34 ? -1.423 -5.367 -8.398 1 96.5 34 GLU B N 1
ATOM 933 C CA . GLU B 1 34 ? -0.449 -6.141 -9.164 1 96.5 34 GLU B CA 1
ATOM 934 C C . GLU B 1 34 ? 0.221 -7.203 -8.297 1 96.5 34 GLU B C 1
ATOM 936 O O . GLU B 1 34 ? 0.4 -8.344 -8.727 1 96.5 34 GLU B O 1
ATOM 941 N N . LEU B 1 35 ? 0.579 -6.777 -7.164 1 96.31 35 LEU B N 1
ATOM 942 C CA . LEU B 1 35 ? 1.211 -7.69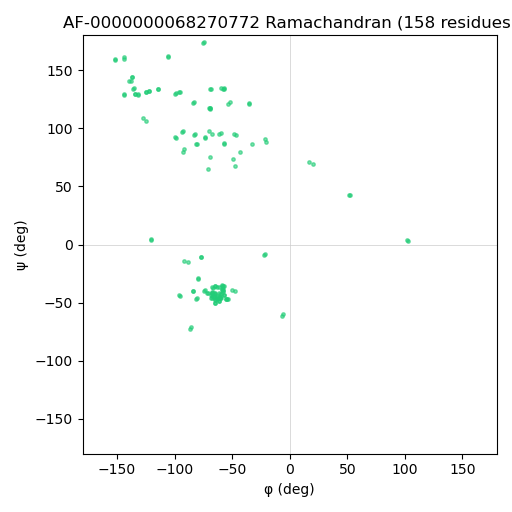1 -6.219 1 96.31 35 LEU B CA 1
ATOM 943 C C . LEU B 1 35 ? 0.327 -8.906 -5.969 1 96.31 35 LEU B C 1
ATOM 945 O O . LEU B 1 35 ? 0.815 -10.039 -5.945 1 96.31 35 LEU B O 1
ATOM 949 N N . SER B 1 36 ? -0.959 -8.633 -5.73 1 94.62 36 SER B N 1
ATOM 950 C CA . SER B 1 36 ? -1.898 -9.711 -5.434 1 94.62 36 SER B CA 1
ATOM 951 C C . SER B 1 36 ? -1.951 -10.727 -6.57 1 94.62 36 SER B C 1
ATOM 953 O O . SER B 1 36 ? -2.082 -11.93 -6.332 1 94.62 36 SER B O 1
ATOM 955 N N . ILE B 1 37 ? -1.823 -10.273 -7.828 1 95.38 37 ILE B N 1
ATOM 956 C CA . ILE B 1 37 ? -1.884 -11.156 -8.992 1 95.38 37 ILE B CA 1
ATOM 957 C C . ILE B 1 37 ? -0.537 -11.844 -9.188 1 95.38 37 ILE B C 1
ATOM 959 O O . I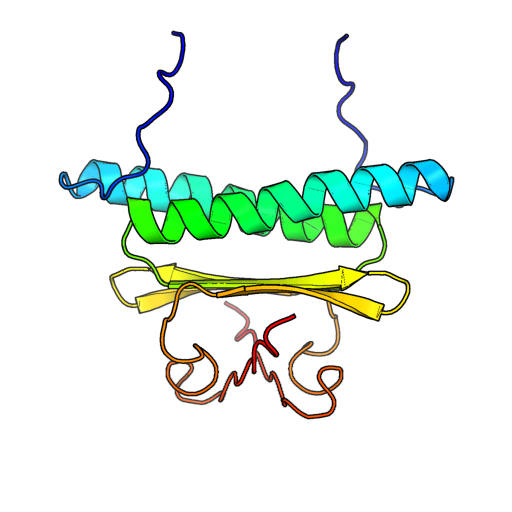LE B 1 37 ? -0.477 -13.062 -9.359 1 95.38 37 ILE B O 1
ATOM 963 N N . LEU B 1 38 ? 0.525 -11.125 -9.109 1 96.06 38 LEU B N 1
ATOM 964 C CA . LEU B 1 38 ? 1.867 -11.641 -9.367 1 96.06 38 LEU B CA 1
ATOM 965 C C . LEU B 1 38 ? 2.229 -12.727 -8.359 1 96.06 38 LEU B C 1
ATOM 967 O O . LEU B 1 38 ? 2.889 -13.703 -8.703 1 96.06 38 LEU B O 1
ATOM 971 N N . CYS B 1 39 ? 1.742 -12.492 -7.105 1 96.69 39 CYS B N 1
ATOM 972 C CA . CYS B 1 39 ? 2.273 -13.32 -6.027 1 96.69 39 CYS B CA 1
ATOM 973 C C . CYS B 1 39 ? 1.16 -14.102 -5.34 1 96.69 39 CYS B C 1
ATOM 975 O O . CYS B 1 39 ? 1.379 -14.703 -4.289 1 96.69 39 CYS B O 1
ATOM 977 N N . GLU B 1 40 ? 0.001 -14.016 -5.793 1 93.19 40 GLU B N 1
ATOM 978 C CA . GLU B 1 40 ? -1.137 -14.688 -5.172 1 93.19 40 GLU B CA 1
ATOM 979 C C . GLU B 1 40 ? -1.225 -14.352 -3.684 1 93.19 40 GLU B C 1
ATOM 981 O O . GLU B 1 40 ? -1.395 -15.25 -2.854 1 93.19 40 GLU B O 1
ATOM 986 N N . SER B 1 41 ? -1.022 -13.203 -3.455 1 91.81 41 SER B N 1
ATOM 987 C CA . SER B 1 41 ? -1.091 -12.711 -2.084 1 91.81 41 SER B CA 1
ATOM 988 C C . SER B 1 41 ? -2.363 -11.906 -1.849 1 91.81 41 SER B C 1
ATOM 990 O O . SER B 1 41 ? -3.059 -11.539 -2.801 1 91.81 41 SER B O 1
ATOM 992 N N . GLU B 1 42 ? -2.699 -11.734 -0.591 1 88.75 42 GLU B N 1
ATOM 993 C CA . GLU B 1 42 ? -3.803 -10.852 -0.216 1 88.75 42 GLU B CA 1
ATOM 994 C C . GLU B 1 42 ? -3.291 -9.492 0.243 1 88.75 42 GLU B C 1
ATOM 996 O O . GLU B 1 42 ? -2.34 -9.406 1.022 1 88.75 42 GLU B O 1
ATOM 1001 N N . ALA B 1 43 ? -3.893 -8.508 -0.349 1 91.56 43 ALA B 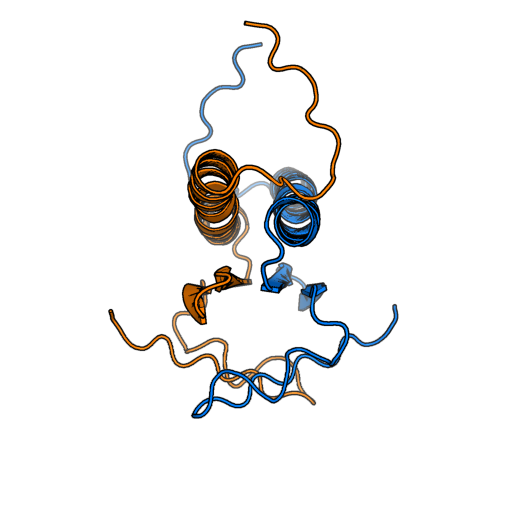N 1
ATOM 1002 C CA . ALA B 1 43 ? -3.486 -7.152 0.005 1 91.56 43 ALA B CA 1
ATOM 1003 C C . ALA B 1 43 ? -4.699 -6.242 0.177 1 91.56 43 ALA B C 1
ATOM 1005 O O . ALA B 1 43 ? -5.695 -6.387 -0.536 1 91.56 43 ALA B O 1
ATOM 1006 N N . VAL B 1 44 ? -4.539 -5.336 1.165 1 88.25 44 VAL B N 1
ATOM 1007 C CA . VAL B 1 44 ? -5.535 -4.297 1.414 1 88.25 44 VAL B CA 1
ATOM 1008 C C . VAL B 1 44 ? -4.84 -2.951 1.599 1 88.25 44 VAL B C 1
ATOM 1010 O O . VAL B 1 44 ? -3.867 -2.844 2.352 1 88.25 44 VAL B O 1
ATOM 1013 N N . VAL B 1 45 ? -5.301 -2.008 0.893 1 92.25 45 VAL B N 1
ATOM 1014 C CA . VAL B 1 45 ? -4.82 -0.638 1.038 1 92.25 45 VAL B CA 1
ATOM 1015 C C . VAL B 1 45 ? -5.996 0.298 1.307 1 92.25 45 VAL B C 1
ATOM 1017 O O . VAL B 1 45 ? -7.016 0.241 0.614 1 92.25 45 VAL B O 1
ATOM 1020 N N . ILE B 1 46 ? -5.773 1.075 2.32 1 88.44 46 ILE B N 1
ATOM 1021 C CA . ILE B 1 46 ? -6.777 2.07 2.676 1 88.44 46 ILE B CA 1
ATOM 1022 C C . ILE B 1 46 ? -6.109 3.428 2.877 1 88.44 46 ILE B C 1
ATOM 1024 O O . ILE B 1 46 ? -5.145 3.547 3.635 1 88.44 46 ILE B O 1
ATOM 1028 N N . ILE B 1 47 ? -6.652 4.438 2.207 1 91 47 ILE B N 1
ATOM 1029 C CA . ILE B 1 47 ? -6.09 5.781 2.312 1 91 47 ILE B CA 1
ATOM 1030 C C . ILE B 1 47 ? -7.219 6.793 2.496 1 91 47 ILE B C 1
ATOM 1032 O O . ILE B 1 47 ? -8.242 6.727 1.81 1 91 47 ILE B O 1
ATOM 1036 N N . PHE B 1 48 ? -6.988 7.645 3.41 1 90.25 48 PHE B N 1
ATOM 1037 C CA . PHE B 1 48 ? -7.922 8.75 3.613 1 90.25 48 PHE B CA 1
ATOM 1038 C C . PHE B 1 48 ? -7.258 10.086 3.295 1 90.25 48 PHE B C 1
ATOM 1040 O O . PHE B 1 48 ? -6.121 10.328 3.701 1 90.25 48 PHE B O 1
ATOM 1047 N N . SER B 1 49 ? -7.992 10.867 2.562 1 88.88 49 SER B N 1
ATOM 1048 C CA . SER B 1 49 ? -7.508 12.227 2.35 1 88.88 49 SER B CA 1
ATOM 1049 C C . SER B 1 49 ? -7.707 13.086 3.596 1 88.88 49 SER B C 1
ATOM 1051 O O . SER B 1 49 ? -8.375 12.664 4.543 1 88.88 49 SER B O 1
ATOM 1053 N N . GLN B 1 50 ? -7.137 14.281 3.436 1 87.56 50 GLN B N 1
ATOM 1054 C CA . GLN B 1 50 ? -7.312 15.234 4.523 1 87.56 50 GLN B CA 1
ATOM 1055 C C . GLN B 1 50 ? -8.781 15.625 4.684 1 87.56 50 GLN B C 1
ATOM 1057 O O . GLN B 1 50 ? -9.242 15.891 5.797 1 87.56 50 GLN B O 1
ATOM 1062 N N . THR B 1 51 ? -9.438 15.695 3.57 1 86.94 51 THR B N 1
ATOM 1063 C CA . THR B 1 51 ? -10.844 16.078 3.598 1 86.94 51 THR B CA 1
ATOM 1064 C C . THR B 1 51 ? -11.719 14.906 4.047 1 86.94 51 THR B C 1
ATOM 1066 O O . THR B 1 51 ? -12.93 15.047 4.188 1 86.94 51 THR B O 1
ATOM 1069 N N . GLY B 1 52 ? -11.156 13.672 4.141 1 83.38 52 GLY B N 1
ATOM 1070 C CA . GLY B 1 52 ? -11.891 12.516 4.633 1 83.38 52 GLY B CA 1
ATOM 1071 C C . GLY B 1 52 ? -12.359 11.594 3.523 1 83.38 52 GLY B C 1
ATOM 1072 O O . GLY B 1 52 ? -13.094 10.641 3.775 1 83.38 52 GLY B O 1
ATOM 1073 N N . LYS B 1 53 ? -12 11.883 2.354 1 87 53 LYS B N 1
ATOM 1074 C CA . LYS B 1 53 ? -12.344 11 1.24 1 87 53 LYS B CA 1
ATOM 1075 C C . LYS B 1 53 ? -11.586 9.68 1.326 1 87 53 LYS B C 1
ATOM 1077 O O . LYS B 1 53 ? -10.383 9.664 1.616 1 87 53 LYS B O 1
ATOM 1082 N N . LEU B 1 54 ? -12.32 8.562 1.118 1 85.44 54 LEU B N 1
ATOM 1083 C CA . LEU B 1 54 ? -11.742 7.227 1.24 1 85.44 54 LEU B CA 1
ATOM 1084 C C . LEU B 1 54 ? -11.32 6.691 -0.123 1 85.44 54 LEU B C 1
ATOM 1086 O O . LEU B 1 54 ? -12.086 6.762 -1.088 1 85.44 54 LEU B O 1
ATOM 1090 N N . PHE B 1 55 ? -10.086 6.18 -0.213 1 90.94 55 P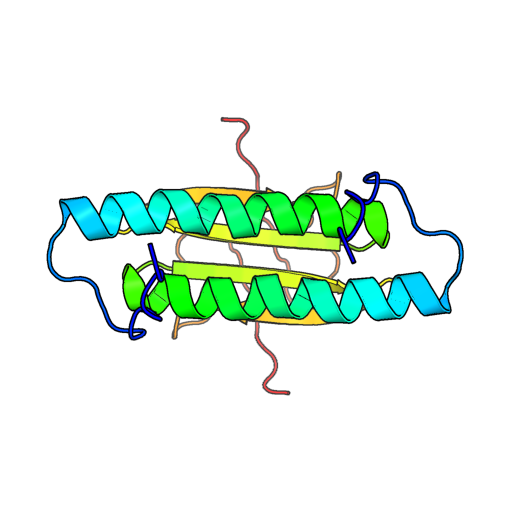HE B N 1
ATOM 1091 C CA . PHE B 1 55 ? -9.562 5.402 -1.327 1 90.94 55 PHE B CA 1
ATOM 1092 C C . PHE B 1 55 ? -9.078 4.035 -0.855 1 90.94 55 PHE B C 1
ATOM 1094 O O . PHE B 1 55 ? -8.391 3.932 0.164 1 90.94 55 PHE B O 1
ATOM 1101 N N . ASP B 1 56 ? -9.516 2.98 -1.603 1 86.69 56 ASP B N 1
ATOM 1102 C CA . ASP B 1 56 ? -9.109 1.687 -1.063 1 86.69 56 ASP B CA 1
ATOM 1103 C C . ASP B 1 56 ? -8.969 0.649 -2.174 1 86.69 56 ASP B C 1
ATOM 1105 O O . ASP B 1 56 ? -9.445 0.858 -3.291 1 86.69 56 ASP B O 1
ATOM 1109 N N . PHE B 1 57 ? -8.25 -0.353 -1.852 1 89.69 57 PHE B N 1
ATOM 1110 C CA . PHE B 1 57 ? -8.078 -1.566 -2.643 1 89.69 57 PHE B CA 1
ATOM 1111 C C . PHE B 1 57 ? -8.086 -2.801 -1.748 1 89.69 57 PHE B C 1
ATOM 1113 O O . PHE B 1 57 ? -7.562 -2.771 -0.633 1 89.69 57 PHE B O 1
ATOM 1120 N N . SER B 1 58 ? -8.734 -3.875 -2.24 1 87.19 58 SER B N 1
ATOM 1121 C CA . SER B 1 58 ? -8.688 -5.172 -1.571 1 87.19 58 SER B CA 1
ATOM 1122 C C . SER B 1 58 ? -8.656 -6.312 -2.58 1 87.19 58 SER B C 1
ATOM 1124 O O . SER B 1 58 ? -9.414 -6.305 -3.557 1 87.19 58 SER B O 1
ATOM 1126 N N . SER B 1 59 ? -7.758 -7.191 -2.445 1 85.94 59 SER B N 1
ATOM 1127 C CA . SER B 1 59 ? -7.656 -8.312 -3.369 1 85.94 59 SER B CA 1
ATOM 1128 C C . SER B 1 59 ? -8.68 -9.398 -3.039 1 85.94 59 SER B C 1
ATOM 1130 O O . SER B 1 59 ? -8.984 -10.25 -3.875 1 85.94 59 SER B O 1
ATOM 1132 N N . SER B 1 60 ? -9.0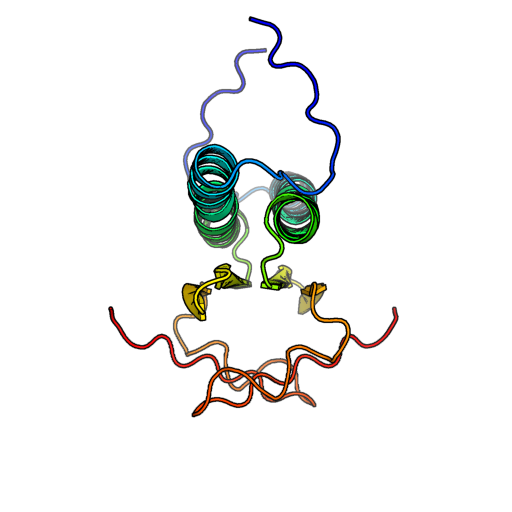39 -9.523 -1.799 1 69.94 60 SER B N 1
ATOM 1133 C CA . SER B 1 60 ? -9.961 -10.602 -1.436 1 69.94 60 SER B CA 1
ATOM 1134 C C . SER B 1 60 ? -11.359 -10.336 -1.983 1 69.94 60 SER B C 1
ATOM 1136 O O . SER B 1 60 ? -11.844 -9.203 -1.95 1 69.94 60 SER B O 1
ATOM 1138 N N . ARG B 1 61 ? -11.648 -11.328 -2.857 1 56.38 61 ARG B N 1
ATOM 1139 C CA . ARG B 1 61 ? -13.023 -11.258 -3.338 1 56.38 61 ARG B CA 1
ATOM 1140 C C . ARG B 1 61 ? -14 -11.07 -2.182 1 56.38 61 ARG B C 1
ATOM 1142 O O . ARG B 1 61 ? -15.055 -10.445 -2.342 1 56.38 61 ARG B O 1
ATOM 1149 N N . TYR B 1 62 ? -13.68 -11.812 -1.078 1 48.97 62 TYR B N 1
ATOM 1150 C CA . TYR B 1 62 ? -14.617 -11.805 0.036 1 48.97 62 TYR B CA 1
ATOM 1151 C C . TYR B 1 62 ? -14.273 -10.703 1.034 1 48.97 62 TYR B C 1
ATOM 1153 O O . TYR B 1 62 ? -13.109 -10.547 1.416 1 48.97 62 TYR B O 1
ATOM 1161 N N . GLY B 1 63 ? -14.641 -9.664 0.79 1 47.75 63 GLY B N 1
ATOM 1162 C CA . GLY B 1 63 ? -14.492 -8.609 1.775 1 47.75 63 GLY B CA 1
ATOM 1163 C C . GLY B 1 63 ? -13.492 -8.945 2.861 1 47.75 63 GLY B C 1
ATOM 1164 O O . GLY B 1 63 ? -13.633 -9.945 3.562 1 47.75 63 GLY B O 1
ATOM 1165 N N . PHE B 1 64 ? -12.156 -8.977 2.549 1 49.12 64 PHE B N 1
ATOM 1166 C CA . PHE B 1 64 ? -11.07 -9.234 3.488 1 49.12 64 PHE B CA 1
ATOM 1167 C C . PHE B 1 64 ? -11.508 -8.938 4.918 1 49.12 64 PHE B C 1
ATOM 1169 O O . PHE B 1 64 ? -10.734 -9.125 5.859 1 49.12 64 PHE B O 1
ATOM 1176 N N . TYR B 1 65 ? -12.672 -8.352 5.156 1 46.53 65 TYR B N 1
ATOM 1177 C CA . TYR B 1 65 ? -13.117 -7.742 6.402 1 46.53 65 TYR B CA 1
ATOM 1178 C C . TYR B 1 65 ? -13.094 -8.75 7.547 1 46.53 65 TYR B C 1
ATOM 1180 O O . TYR B 1 65 ? -12.773 -8.398 8.688 1 46.53 65 TYR B O 1
ATOM 1188 N N . GLY B 1 66 ? -13.461 -9.914 7.348 1 44.66 66 GLY B N 1
ATOM 1189 C CA . GLY B 1 66 ? -13.852 -10.828 8.406 1 44.66 66 GLY B CA 1
ATOM 1190 C C . GLY B 1 66 ? -12.734 -11.75 8.844 1 44.66 66 GLY B C 1
ATOM 1191 O O . GLY B 1 66 ? -12.719 -12.234 9.977 1 44.66 66 GLY B O 1
ATOM 1192 N N . ARG B 1 67 ? -12.047 -12.273 8.094 1 41.25 67 ARG B N 1
ATOM 1193 C CA . ARG B 1 67 ? -11.438 -13.57 8.367 1 41.25 67 ARG B CA 1
ATOM 1194 C C . ARG B 1 67 ? -10.125 -13.406 9.117 1 41.25 67 ARG B C 1
ATOM 1196 O O . ARG B 1 67 ? -9.859 -14.133 10.078 1 41.25 67 ARG B O 1
ATOM 1203 N N . ARG B 1 68 ? -9.227 -12.961 8.375 1 44.47 68 ARG B N 1
ATOM 1204 C CA . ARG B 1 68 ? -7.922 -13.547 8.68 1 44.47 68 ARG B CA 1
ATOM 1205 C C . ARG B 1 68 ? -7.426 -13.102 10.047 1 44.47 68 ARG B C 1
ATOM 1207 O O . ARG B 1 68 ? -6.336 -13.492 10.477 1 44.47 68 ARG B O 1
ATOM 1214 N N . LEU B 1 69 ? -7.629 -11.766 10.359 1 44.78 69 LEU B N 1
ATOM 1215 C CA . LEU B 1 69 ? -6.871 -11.609 11.594 1 44.78 69 LEU B CA 1
ATOM 1216 C C . LEU B 1 69 ? -7.535 -12.367 12.742 1 44.78 69 LEU B C 1
ATOM 1218 O O . LEU B 1 69 ? -8.695 -12.117 13.062 1 44.78 69 LEU B O 1
ATOM 1222 N N . GLU B 1 70 ? -7.449 -13.562 12.797 1 45.34 70 GLU B N 1
ATOM 1223 C CA . GLU B 1 70 ? -8.047 -14.312 13.898 1 45.34 70 GLU B CA 1
ATOM 1224 C C . GLU B 1 70 ? -8.602 -13.375 14.969 1 45.34 70 GLU B C 1
ATOM 1226 O O . GLU B 1 70 ? -9.688 -13.602 15.492 1 45.34 70 GLU B O 1
ATOM 1231 N N . GLY B 1 71 ? -7.906 -12.594 15.586 1 46.44 71 GLY B N 1
ATOM 1232 C CA . GLY B 1 71 ? -8.383 -11.828 16.734 1 46.44 71 GLY B CA 1
ATOM 1233 C C . GLY B 1 71 ? -8.945 -10.469 16.359 1 46.44 71 GLY B C 1
ATOM 1234 O O . GLY B 1 71 ? -9.445 -9.742 17.203 1 46.44 71 GLY B O 1
ATOM 1235 N N . SER B 1 72 ? -8.656 -10.086 15.156 1 47.94 72 SER B N 1
ATOM 1236 C CA . SER B 1 72 ? -9.172 -8.781 14.781 1 47.94 72 SER B CA 1
ATOM 1237 C C . SER B 1 72 ? -9.961 -8.852 13.477 1 47.94 72 SER B C 1
ATOM 1239 O O . SER B 1 72 ? -9.664 -9.672 12.609 1 47.94 72 SER B O 1
ATOM 1241 N N . THR B 1 73 ? -11.234 -8.711 13.633 1 47.94 73 THR B N 1
ATOM 1242 C CA . THR B 1 73 ? -12.125 -8.68 12.477 1 47.94 73 THR B CA 1
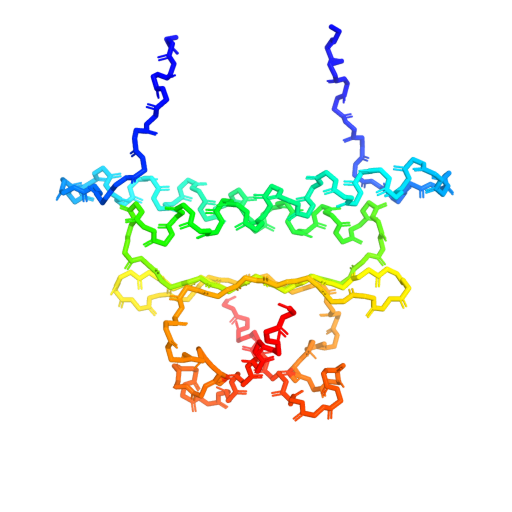ATOM 1243 C C . THR B 1 73 ? -11.945 -7.391 11.688 1 47.94 73 THR B C 1
ATOM 1245 O O . THR B 1 73 ? -12.086 -6.293 12.234 1 47.94 73 THR B O 1
ATOM 1248 N N . LEU B 1 74 ? -11.133 -7.473 10.609 1 51.56 74 LEU B N 1
ATOM 1249 C CA . LEU B 1 74 ? -11.055 -6.34 9.688 1 51.56 74 LEU B CA 1
ATOM 1250 C C . LEU B 1 74 ? -12.211 -6.363 8.695 1 51.56 74 LEU B C 1
ATOM 1252 O O . LEU B 1 74 ? -12.445 -7.375 8.031 1 51.56 74 LEU B O 1
ATOM 1256 N N . ILE B 1 75 ? -13.258 -5.695 8.906 1 51.75 75 ILE B N 1
ATOM 1257 C CA . ILE B 1 75 ? -14.352 -5.641 7.938 1 51.75 75 ILE B CA 1
ATOM 1258 C C . ILE B 1 75 ? -14.25 -4.355 7.121 1 51.75 75 ILE B C 1
ATOM 1260 O O . ILE B 1 75 ? -14.18 -3.258 7.684 1 51.75 75 ILE B O 1
ATOM 1264 N N . VAL B 1 76 ? -13.562 -4.391 5.957 1 51.72 76 VAL B N 1
ATOM 1265 C CA . VAL B 1 76 ? -13.648 -3.215 5.098 1 51.72 76 VAL B CA 1
ATOM 1266 C C . VAL B 1 76 ? -14.781 -3.393 4.09 1 51.72 76 VAL B C 1
ATOM 1268 O O . VAL B 1 76 ? -14.852 -4.414 3.4 1 51.72 76 VAL B O 1
ATOM 1271 N N . GLU B 1 77 ? -15.945 -2.857 4.328 1 48.06 77 GLU B N 1
ATOM 1272 C CA . GLU B 1 77 ? -17.031 -2.896 3.35 1 48.06 77 GLU B CA 1
ATOM 1273 C C . GLU B 1 77 ? -16.766 -1.924 2.201 1 48.06 77 GLU B C 1
ATOM 1275 O O . GLU B 1 77 ? -16.562 -0.73 2.428 1 48.06 77 GLU B O 1
ATOM 1280 N N . SER B 1 78 ? -16.094 -2.426 1.089 1 47.66 78 SER B N 1
ATOM 1281 C CA . SER B 1 78 ? -15.969 -1.57 -0.087 1 47.66 78 SER B CA 1
ATOM 1282 C C . SER B 1 78 ? -17.344 -1.124 -0.592 1 47.66 78 SER B C 1
ATOM 1284 O O . SER B 1 78 ? -18.234 -1.951 -0.794 1 47.66 78 SER B O 1
ATOM 1286 N N . THR B 1 79 ? -17.797 -0.127 -0.075 1 42.16 79 THR B N 1
ATOM 1287 C CA . THR B 1 79 ? -19.016 0.373 -0.705 1 42.16 79 THR B CA 1
ATOM 1288 C C . THR B 1 79 ? -18.75 0.752 -2.16 1 42.16 79 THR B C 1
ATOM 1290 O O . THR B 1 79 ? -17.672 1.268 -2.49 1 42.16 79 THR B O 1
ATOM 1293 N N . GLY B 1 80 ? -19.016 -0.177 -3.271 1 40.75 80 GLY B N 1
ATOM 1294 C CA . GLY B 1 80 ? -19.047 0.146 -4.688 1 40.75 80 GLY B CA 1
ATOM 1295 C C . GLY B 1 80 ? -19.297 1.619 -4.957 1 40.75 80 GLY B C 1
ATOM 1296 O O . GLY B 1 80 ? -20.312 2.174 -4.543 1 40.75 80 GLY B O 1
ATOM 1297 N N . CYS B 1 81 ? -18.125 2.305 -5.043 1 32.69 81 CYS B N 1
ATOM 1298 C CA . CYS B 1 81 ? -18.453 3.625 -5.574 1 32.69 81 CYS B CA 1
ATOM 1299 C C . CYS B 1 81 ? -19.047 3.52 -6.973 1 32.69 81 CYS B C 1
ATOM 1301 O O . CYS B 1 81 ? -18.703 2.615 -7.734 1 32.69 81 CYS B O 1
#

Radius of gyration: 16.11 Å; Cα contacts (8 Å, |Δi|>4): 259; chains: 2; bounding box: 39×44×38 Å

Secondary structure (DSSP, 8-state):
-------SS---SHHHHHHHHHHHHHHHHHHHHHHHHHHT-EEEEEEE-TT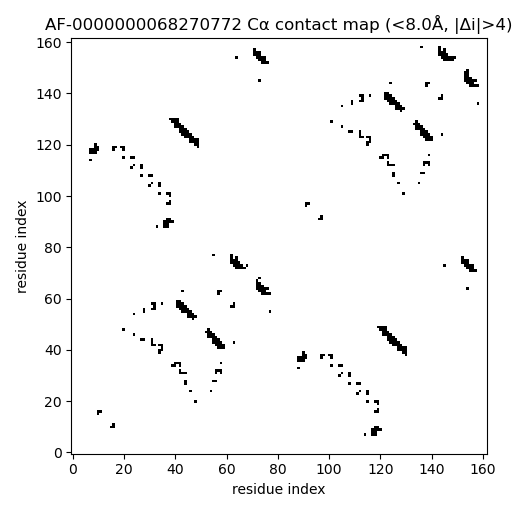--EEEEE--SS-TTSSSSTTS-B-------/-------SS---SHHHHHHHHHHHHHHHHHHHHHHHHHHT-EEEEEEE-TT--EEEEE--SS-TTSSSSTTS-B-------